Protein AF-A0A2V5V7R9-F1 (afdb_monomer_lite)

Structure (mmCIF, N/CA/C/O backbone):
data_AF-A0A2V5V7R9-F1
#
_entry.id   AF-A0A2V5V7R9-F1
#
loop_
_atom_site.group_PDB
_atom_site.id
_atom_site.type_symbol
_atom_site.label_atom_id
_atom_site.label_alt_id
_atom_site.label_comp_id
_atom_site.label_asym_id
_atom_site.label_entity_id
_atom_site.label_seq_id
_atom_site.pdbx_PDB_ins_code
_atom_site.Cartn_x
_atom_site.Cartn_y
_atom_site.Cartn_z
_atom_site.occupancy
_atom_site.B_iso_or_equiv
_atom_site.auth_seq_id
_atom_site.auth_comp_id
_atom_site.auth_asym_id
_atom_site.auth_atom_id
_atom_site.pdbx_PDB_model_num
ATOM 1 N N . MET A 1 1 ? -8.025 18.058 -9.028 1.00 41.09 1 MET A N 1
ATOM 2 C CA . MET A 1 1 ? -7.673 16.756 -8.428 1.00 41.09 1 MET A CA 1
ATOM 3 C C . MET A 1 1 ? -8.293 15.678 -9.306 1.00 41.09 1 MET A C 1
ATOM 5 O O . MET A 1 1 ? -9.410 15.246 -9.065 1.00 41.09 1 MET A O 1
ATOM 9 N N . GLN A 1 2 ? -7.633 15.399 -10.431 1.00 32.69 2 GLN A N 1
ATOM 10 C CA . GLN A 1 2 ? -8.032 14.369 -11.392 1.00 32.69 2 GLN A CA 1
ATOM 11 C C . GLN A 1 2 ? -7.620 13.029 -10.774 1.00 32.69 2 GLN A C 1
ATOM 13 O O . GLN A 1 2 ? -6.450 12.863 -10.447 1.00 32.69 2 GLN A O 1
ATOM 18 N N . LYS A 1 3 ? -8.577 12.136 -10.501 1.00 40.19 3 LYS A N 1
ATOM 19 C CA . LYS A 1 3 ? -8.266 10.766 -10.071 1.00 40.19 3 LYS A CA 1
ATOM 20 C C . LYS A 1 3 ? -7.648 10.045 -11.267 1.00 40.19 3 LYS A C 1
ATOM 22 O O . LYS A 1 3 ? -8.310 9.938 -12.297 1.00 40.19 3 LYS A O 1
ATOM 27 N N . ASP A 1 4 ? -6.400 9.608 -11.126 1.00 41.12 4 ASP A N 1
ATOM 28 C CA . ASP A 1 4 ? -5.710 8.805 -12.132 1.00 41.12 4 ASP A CA 1
ATOM 29 C C . ASP A 1 4 ? -6.524 7.533 -12.447 1.00 41.12 4 ASP A C 1
ATOM 31 O O . ASP A 1 4 ? -6.964 6.856 -11.506 1.00 41.12 4 ASP A O 1
ATOM 35 N N . PRO A 1 5 ? -6.728 7.181 -13.732 1.00 38.59 5 PRO A N 1
ATOM 36 C CA . PRO A 1 5 ? -7.532 6.027 -14.155 1.00 38.59 5 PRO A CA 1
ATOM 37 C C . PRO A 1 5 ? -7.029 4.666 -13.651 1.00 38.59 5 PRO A C 1
ATOM 39 O O . PRO A 1 5 ? -7.746 3.676 -13.757 1.00 38.59 5 PRO A O 1
ATOM 42 N N . GLU A 1 6 ? -5.814 4.605 -13.105 1.00 41.22 6 GLU A N 1
ATOM 43 C CA . GLU A 1 6 ? -5.169 3.369 -12.650 1.00 41.22 6 GLU A CA 1
ATOM 44 C C . GLU A 1 6 ? -5.502 2.997 -11.197 1.00 41.22 6 GLU A C 1
ATOM 46 O O . GLU A 1 6 ? -5.146 1.911 -10.739 1.00 41.22 6 GLU A O 1
ATOM 51 N N . THR A 1 7 ? -6.215 3.858 -10.457 1.00 43.59 7 THR A N 1
ATOM 52 C CA . THR A 1 7 ? -6.579 3.580 -9.057 1.00 43.59 7 THR A CA 1
ATOM 53 C C . THR A 1 7 ? -7.774 2.626 -8.990 1.00 43.59 7 THR A C 1
ATOM 55 O O . THR A 1 7 ? -8.899 3.016 -8.671 1.00 43.59 7 THR A O 1
ATOM 58 N N . PHE A 1 8 ? -7.534 1.343 -9.264 1.00 40.19 8 PHE A N 1
ATOM 59 C CA . PHE A 1 8 ? -8.418 0.269 -8.825 1.00 40.19 8 PHE A CA 1
ATOM 60 C C . PHE A 1 8 ? -8.272 0.124 -7.307 1.00 40.19 8 PHE A C 1
ATOM 62 O O . PHE A 1 8 ? -7.558 -0.741 -6.808 1.00 40.19 8 PHE A O 1
ATOM 69 N N . ALA A 1 9 ? -8.936 0.997 -6.547 1.00 40.66 9 ALA A N 1
ATOM 70 C CA . ALA A 1 9 ? -9.168 0.744 -5.134 1.00 40.66 9 ALA A CA 1
ATOM 71 C C . ALA A 1 9 ? -10.059 -0.502 -5.044 1.00 40.66 9 ALA A C 1
ATOM 73 O O . ALA A 1 9 ? -11.277 -0.417 -5.209 1.00 40.66 9 ALA A O 1
ATOM 74 N N . ILE A 1 10 ? -9.454 -1.672 -4.822 1.00 43.94 10 ILE A N 1
ATOM 75 C CA . ILE A 1 10 ? -10.192 -2.874 -4.442 1.00 43.94 10 ILE A CA 1
ATOM 76 C C . ILE A 1 10 ? -10.734 -2.615 -3.030 1.00 43.94 10 ILE A C 1
ATOM 78 O O . ILE A 1 10 ? -10.139 -2.988 -2.019 1.00 43.94 10 ILE A O 1
ATOM 82 N N . ILE A 1 11 ? -11.882 -1.939 -2.947 1.00 45.28 11 ILE A N 1
ATOM 83 C CA . ILE A 1 11 ? -12.780 -2.048 -1.799 1.00 45.28 11 ILE A CA 1
ATOM 84 C C . ILE A 1 11 ? -13.361 -3.457 -1.899 1.00 45.28 11 ILE A C 1
ATOM 86 O O . ILE A 1 11 ? -14.387 -3.670 -2.536 1.00 45.28 11 ILE A O 1
ATOM 90 N N . GLY A 1 12 ? -12.647 -4.451 -1.378 1.00 39.81 12 GLY A N 1
ATOM 91 C CA . GLY A 1 12 ? -13.049 -5.829 -1.641 1.00 39.81 12 GLY A CA 1
ATOM 92 C C . GLY A 1 12 ? -12.016 -6.876 -1.288 1.00 39.81 12 GLY A C 1
ATOM 93 O O . GLY A 1 12 ? -11.680 -7.712 -2.113 1.00 39.81 12 GLY A O 1
ATOM 94 N N . ALA A 1 13 ? -11.532 -6.857 -0.054 1.00 38.97 13 ALA A N 1
ATOM 95 C CA . ALA A 1 13 ? -11.060 -8.082 0.569 1.00 38.97 13 ALA A CA 1
ATOM 96 C C . ALA A 1 13 ? -11.549 -8.124 2.016 1.00 38.97 13 ALA A C 1
ATOM 98 O O . ALA A 1 13 ? -10.757 -8.232 2.943 1.00 38.97 13 ALA A O 1
ATOM 99 N N . ALA A 1 14 ? -12.872 -8.085 2.213 1.00 35.91 14 ALA A N 1
ATOM 100 C CA . ALA A 1 14 ? -13.411 -9.115 3.086 1.00 35.91 14 ALA A CA 1
ATOM 101 C C . ALA A 1 14 ? -13.157 -10.404 2.303 1.00 35.91 14 ALA A C 1
ATOM 103 O O . ALA A 1 14 ? -13.864 -10.691 1.342 1.00 35.91 14 ALA A O 1
ATOM 104 N N . MET A 1 15 ? -12.053 -11.094 2.595 1.00 41.53 15 MET A N 1
ATOM 105 C CA . MET A 1 15 ? -11.906 -12.464 2.128 1.00 41.53 15 MET A CA 1
ATOM 106 C C . MET A 1 15 ? -13.065 -13.234 2.759 1.00 41.53 15 MET A C 1
ATOM 108 O O . MET A 1 15 ? -12.964 -13.690 3.897 1.00 41.53 15 MET A O 1
ATOM 112 N N . GLU A 1 16 ? -14.186 -13.340 2.051 1.00 42.06 16 GLU A N 1
ATOM 113 C CA . GLU A 1 16 ? -15.111 -14.435 2.271 1.00 42.06 16 GLU A CA 1
ATOM 114 C C . GLU A 1 16 ? -14.315 -15.689 1.926 1.00 42.06 16 GLU A C 1
ATOM 116 O O . GLU A 1 16 ? -14.106 -16.043 0.768 1.00 42.06 16 GLU A O 1
ATOM 121 N N . PHE A 1 17 ? -13.800 -16.340 2.966 1.00 44.34 17 PHE A N 1
ATOM 122 C CA . PHE A 1 17 ? -13.122 -17.635 2.928 1.00 44.34 17 PHE A CA 1
ATOM 123 C C . PHE A 1 17 ? -14.057 -18.774 2.462 1.00 44.34 17 PHE A C 1
ATOM 125 O O . PHE A 1 17 ? -13.880 -19.924 2.852 1.00 44.34 17 PHE A O 1
ATOM 132 N N . GLN A 1 18 ? -15.073 -18.481 1.650 1.00 38.69 18 GLN A N 1
ATOM 133 C CA . GLN A 1 18 ? -16.206 -19.368 1.434 1.00 38.69 18 GLN A CA 1
ATOM 134 C C . GLN A 1 18 ? -16.160 -20.153 0.113 1.00 38.69 18 GLN A C 1
ATOM 136 O O . GLN A 1 18 ? -16.923 -21.101 -0.025 1.00 38.69 18 GLN A O 1
ATOM 141 N N . GLU A 1 19 ? -15.236 -19.874 -0.818 1.00 44.84 19 GLU A N 1
ATOM 142 C CA . GLU A 1 19 ? -15.230 -20.574 -2.125 1.00 44.84 19 GLU A CA 1
ATOM 143 C C . GLU A 1 19 ? -14.015 -21.457 -2.434 1.00 44.84 19 GLU A C 1
ATOM 145 O O . GLU A 1 19 ? -14.040 -22.233 -3.388 1.00 44.84 19 GLU A O 1
ATOM 150 N N . ARG A 1 20 ? -12.949 -21.433 -1.631 1.00 42.19 20 ARG A N 1
ATOM 151 C CA . ARG A 1 20 ? -11.840 -22.389 -1.788 1.00 42.19 20 ARG A CA 1
ATOM 152 C C . ARG A 1 20 ? -11.589 -23.022 -0.441 1.00 42.19 20 ARG A C 1
ATOM 154 O O . ARG A 1 20 ? -11.247 -22.310 0.492 1.00 42.19 20 ARG A O 1
ATOM 161 N N . GLY A 1 21 ? -11.800 -24.337 -0.356 1.00 41.34 21 GLY A N 1
ATOM 162 C CA . GLY A 1 21 ? -11.677 -25.166 0.845 1.00 41.34 21 GLY A CA 1
ATOM 163 C C . GLY A 1 21 ? -10.280 -25.151 1.465 1.00 41.34 21 GLY A C 1
ATOM 164 O O . GLY A 1 21 ? -9.562 -26.145 1.443 1.00 41.34 21 GLY A O 1
ATOM 165 N N . ILE A 1 22 ? -9.897 -24.011 2.025 1.00 48.66 22 ILE A N 1
ATOM 166 C CA . ILE A 1 22 ? -8.789 -23.861 2.947 1.00 48.66 22 ILE A CA 1
ATOM 167 C C . ILE A 1 22 ? -9.383 -24.236 4.309 1.00 48.66 22 ILE A C 1
ATOM 169 O O . ILE A 1 22 ? -10.351 -23.595 4.722 1.00 48.66 22 ILE A O 1
ATOM 173 N N . PRO A 1 23 ? -8.887 -25.270 5.010 1.00 41.41 23 PRO A N 1
ATOM 174 C CA . PRO A 1 23 ? -9.411 -25.646 6.317 1.00 41.41 23 PRO A CA 1
ATOM 175 C C . PRO A 1 23 ? -9.001 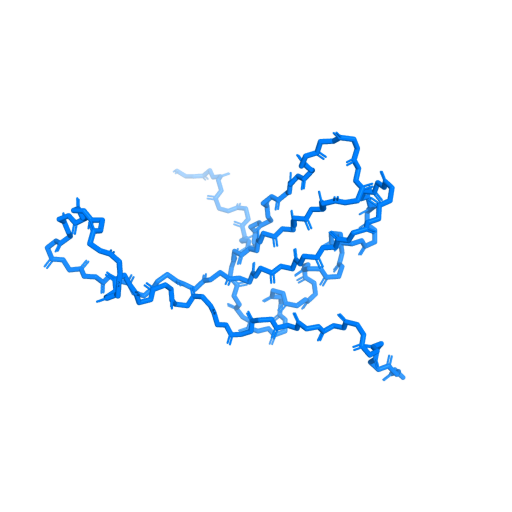-24.594 7.357 1.00 41.41 23 PRO A C 1
ATOM 177 O O . PRO A 1 23 ? -8.060 -24.777 8.125 1.00 41.41 23 PRO A O 1
ATOM 180 N N . PHE A 1 24 ? -9.691 -23.455 7.365 1.00 51.91 24 PHE A N 1
ATOM 181 C CA . PHE A 1 24 ? -9.563 -22.429 8.386 1.00 51.91 24 PHE A CA 1
ATOM 182 C C . PHE A 1 24 ? -10.664 -22.651 9.423 1.00 51.91 24 PHE A C 1
ATOM 184 O O . PHE A 1 24 ? -11.829 -22.330 9.202 1.00 51.91 24 PHE A O 1
ATOM 191 N N . LYS A 1 25 ? -10.303 -23.253 10.559 1.00 49.81 25 LYS A N 1
ATOM 192 C CA . LYS A 1 25 ? -11.220 -23.441 11.685 1.00 49.81 25 LYS A CA 1
ATOM 193 C C . LYS A 1 25 ? -11.223 -22.171 12.537 1.00 49.81 25 LYS A C 1
ATOM 195 O O . LYS A 1 25 ? -10.472 -22.077 13.503 1.00 49.81 25 LYS A O 1
ATOM 200 N N . ALA A 1 26 ? -12.050 -21.197 12.168 1.00 55.69 26 ALA A N 1
ATOM 201 C CA . ALA A 1 26 ? -12.415 -20.105 13.063 1.00 55.69 26 ALA A CA 1
ATOM 202 C C . ALA A 1 26 ? -13.753 -20.414 13.731 1.00 55.69 26 ALA A C 1
ATOM 204 O O . ALA A 1 26 ? -14.724 -20.758 13.066 1.00 55.69 26 ALA A O 1
ATOM 205 N N . GLU A 1 27 ? -13.793 -20.280 15.052 1.00 62.16 27 GLU A N 1
ATOM 206 C CA . GLU A 1 27 ? -15.023 -20.396 15.842 1.00 62.16 27 GLU A CA 1
ATOM 207 C C . GLU A 1 27 ? -15.977 -19.215 15.570 1.00 62.16 27 GLU A C 1
ATOM 209 O O . GLU A 1 27 ? -17.191 -19.361 15.662 1.00 62.16 27 GLU A O 1
ATOM 214 N N . VAL A 1 28 ? -15.425 -18.070 15.137 1.00 54.91 28 VAL A N 1
ATOM 215 C CA . VAL A 1 28 ? -16.142 -16.894 14.623 1.00 54.91 28 VAL A CA 1
ATOM 216 C C . VAL A 1 28 ? -15.315 -16.268 13.495 1.00 54.91 28 VAL A C 1
ATOM 218 O O . VAL A 1 28 ? -14.168 -15.872 13.710 1.00 54.91 28 VAL A O 1
ATOM 221 N N . ALA A 1 29 ? -15.877 -16.151 12.291 1.00 55.62 29 ALA A N 1
ATOM 222 C CA . ALA A 1 29 ? -15.258 -15.389 11.209 1.00 55.62 29 ALA A CA 1
ATOM 223 C C . ALA A 1 29 ? -15.480 -13.888 11.459 1.00 55.62 29 ALA A C 1
ATOM 225 O O . ALA A 1 29 ? -16.583 -13.375 11.282 1.00 55.62 29 ALA A O 1
ATOM 226 N N . LEU A 1 30 ? -14.442 -13.177 11.902 1.00 57.75 30 LEU A N 1
ATOM 227 C CA . LEU A 1 30 ? -14.475 -11.715 11.963 1.00 57.75 30 LEU A CA 1
ATOM 228 C C . LEU A 1 30 ? -14.105 -11.143 10.588 1.00 57.75 30 LEU A C 1
ATOM 230 O O . LEU A 1 30 ? -13.103 -11.580 10.014 1.00 57.75 30 LEU A O 1
ATOM 234 N N . PRO A 1 31 ? -14.849 -10.154 10.062 1.00 57.97 31 PRO A N 1
ATOM 235 C CA . PRO A 1 31 ? -14.509 -9.540 8.790 1.00 57.97 31 PRO A CA 1
ATOM 236 C C . PRO A 1 31 ? -13.157 -8.826 8.908 1.00 57.97 31 PRO A C 1
ATOM 238 O O . PRO A 1 31 ? -12.962 -7.889 9.689 1.00 57.97 31 PRO A O 1
ATOM 241 N N . ILE A 1 32 ? -12.185 -9.295 8.132 1.00 67.06 32 ILE A N 1
ATOM 242 C CA . ILE A 1 32 ? -10.895 -8.632 7.983 1.00 67.06 32 ILE A CA 1
ATOM 243 C C . ILE A 1 32 ? -11.054 -7.618 6.857 1.00 67.06 32 ILE A C 1
ATOM 245 O O . ILE A 1 32 ? -11.241 -8.002 5.714 1.00 67.06 32 ILE A O 1
ATOM 249 N N . HIS A 1 33 ? -10.957 -6.329 7.175 1.00 76.12 33 HIS A N 1
ATOM 250 C CA . HIS A 1 33 ? -10.884 -5.273 6.166 1.00 76.12 33 HIS A CA 1
ATOM 251 C C . HIS A 1 33 ? -9.427 -4.837 5.970 1.00 76.12 33 HIS A C 1
ATOM 253 O O . HIS A 1 33 ? -8.763 -4.415 6.932 1.00 76.12 33 HIS A O 1
ATOM 259 N N . VAL A 1 34 ? -8.930 -4.982 4.740 1.00 82.50 34 VAL A N 1
ATOM 260 C CA . VAL A 1 34 ? -7.593 -4.577 4.282 1.00 82.50 34 VAL A CA 1
ATOM 261 C C . VAL A 1 34 ? -7.728 -3.975 2.883 1.00 82.50 34 VAL A C 1
ATOM 263 O O . VAL A 1 34 ? -8.437 -4.534 2.050 1.00 82.50 34 VAL A O 1
ATOM 266 N N . ILE A 1 35 ? -7.052 -2.854 2.625 1.00 84.44 35 ILE A N 1
ATOM 267 C CA . ILE A 1 35 ? -6.888 -2.321 1.262 1.00 84.44 35 ILE A CA 1
ATOM 268 C C . ILE A 1 35 ? -5.735 -3.059 0.595 1.00 84.44 35 ILE A C 1
ATOM 270 O O . ILE A 1 35 ? -4.675 -3.196 1.202 1.00 84.44 35 ILE A O 1
ATOM 274 N N . VAL A 1 36 ? -5.914 -3.508 -0.643 1.00 86.56 36 VAL A N 1
ATOM 275 C CA . VAL A 1 36 ? -4.824 -4.072 -1.444 1.00 86.56 36 VAL A CA 1
ATOM 276 C C . VAL A 1 36 ? -4.667 -3.236 -2.705 1.00 86.56 36 VAL A C 1
ATOM 278 O O . VAL A 1 36 ? -5.624 -3.070 -3.456 1.00 86.56 36 VAL A O 1
ATOM 281 N N . GLU A 1 37 ? -3.461 -2.726 -2.926 1.00 86.12 37 GLU A N 1
ATOM 282 C CA . GLU A 1 37 ? -3.069 -2.012 -4.136 1.00 86.12 37 GLU A CA 1
ATOM 283 C C . GLU A 1 37 ? -1.981 -2.814 -4.855 1.00 86.12 37 GLU A C 1
ATOM 285 O O . GLU A 1 37 ? -0.988 -3.223 -4.248 1.00 86.12 37 GLU A O 1
ATOM 290 N N . THR A 1 38 ? -2.182 -3.075 -6.146 1.00 90.50 38 THR A N 1
ATOM 291 C CA . THR A 1 38 ? -1.252 -3.848 -6.977 1.00 90.50 38 THR A CA 1
ATOM 292 C C . THR A 1 38 ? -0.655 -2.973 -8.066 1.00 90.50 38 THR A C 1
ATOM 294 O O . THR A 1 38 ? -1.390 -2.261 -8.745 1.00 90.50 38 THR A O 1
ATOM 297 N N . LYS A 1 39 ? 0.655 -3.080 -8.284 1.00 89.50 39 LYS A N 1
ATOM 298 C CA . LYS A 1 39 ? 1.395 -2.374 -9.336 1.00 89.50 39 LYS A CA 1
ATOM 299 C C . LYS A 1 39 ? 2.255 -3.342 -10.146 1.00 89.50 39 LYS A C 1
ATOM 301 O O . LYS A 1 39 ? 2.535 -4.459 -9.712 1.00 89.50 39 LYS A O 1
ATOM 306 N N . ALA A 1 40 ? 2.678 -2.897 -11.323 1.00 94.31 40 ALA A N 1
ATOM 307 C CA . ALA A 1 40 ? 3.618 -3.603 -12.187 1.00 94.31 40 ALA A CA 1
ATOM 308 C C . ALA A 1 40 ? 4.705 -2.630 -12.675 1.00 94.31 40 ALA A C 1
ATOM 310 O O . ALA A 1 40 ? 4.813 -2.338 -13.862 1.00 94.31 40 ALA A O 1
ATOM 311 N N 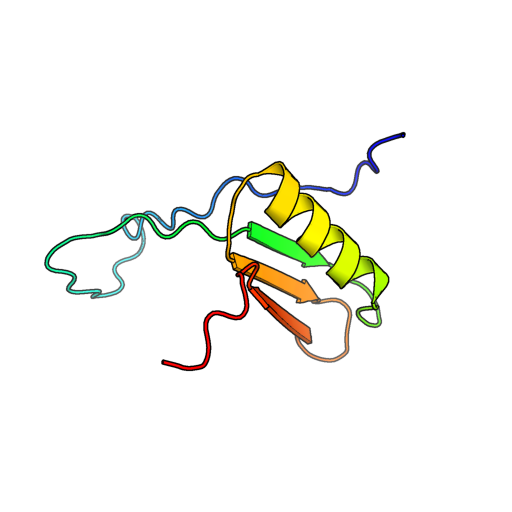. ILE A 1 41 ? 5.480 -2.088 -11.732 1.00 93.94 41 ILE A N 1
ATOM 312 C CA . ILE A 1 41 ? 6.523 -1.083 -11.980 1.00 93.94 41 ILE A CA 1
ATOM 313 C C . ILE A 1 41 ? 7.903 -1.596 -11.560 1.00 93.94 41 ILE A C 1
ATOM 315 O O . ILE A 1 41 ? 8.018 -2.544 -10.788 1.00 93.94 41 ILE A O 1
ATOM 319 N N . ALA A 1 42 ? 8.966 -0.953 -12.048 1.00 95.81 42 ALA A N 1
ATOM 320 C CA . ALA A 1 42 ? 10.337 -1.396 -11.791 1.00 95.81 42 ALA A CA 1
ATOM 321 C C . ALA A 1 42 ? 10.714 -1.395 -10.299 1.00 95.81 42 ALA A C 1
ATOM 323 O O . ALA A 1 42 ? 11.456 -2.269 -9.862 1.00 95.81 42 ALA A O 1
ATOM 324 N N . THR A 1 43 ? 10.221 -0.420 -9.529 1.00 94.94 43 THR A N 1
ATOM 325 C CA . THR A 1 43 ? 10.433 -0.345 -8.080 1.00 94.94 43 THR A CA 1
ATOM 326 C C . THR A 1 43 ? 9.357 0.507 -7.416 1.00 94.94 43 THR A C 1
ATOM 328 O O . THR A 1 43 ? 8.906 1.499 -7.995 1.00 94.94 43 THR A O 1
ATOM 331 N N . LEU A 1 44 ? 8.953 0.133 -6.203 1.00 94.69 44 LEU A N 1
ATOM 332 C CA . LEU A 1 44 ? 8.094 0.962 -5.359 1.00 94.69 44 LEU A CA 1
ATOM 333 C C . LEU A 1 44 ? 8.813 2.221 -4.859 1.00 94.69 44 LEU A C 1
ATOM 335 O O . LEU A 1 44 ? 9.978 2.197 -4.463 1.00 94.69 44 LEU A O 1
ATOM 339 N N . THR A 1 45 ? 8.068 3.315 -4.769 1.00 95.50 45 THR A N 1
ATOM 340 C CA . THR A 1 45 ? 8.540 4.610 -4.279 1.00 95.50 45 THR A CA 1
ATOM 341 C C . THR A 1 45 ? 7.819 5.023 -2.994 1.00 95.50 45 THR A C 1
ATOM 343 O O . THR A 1 45 ? 6.785 4.471 -2.618 1.00 95.50 45 THR A O 1
ATOM 346 N N . GLY A 1 46 ? 8.337 6.054 -2.318 1.00 95.56 46 GLY A N 1
ATOM 347 C CA . GLY A 1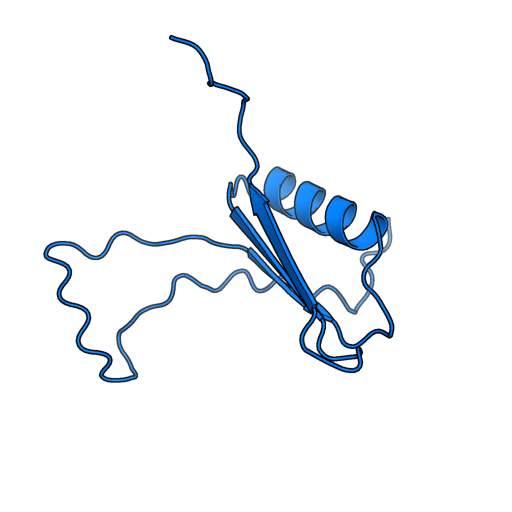 46 ? 7.645 6.653 -1.171 1.00 95.56 46 GLY A CA 1
ATOM 348 C C . GLY A 1 46 ? 6.308 7.314 -1.537 1.00 95.56 46 GLY A C 1
ATOM 349 O O . GLY A 1 46 ? 5.444 7.457 -0.674 1.00 95.56 46 GLY A O 1
ATOM 350 N N . ALA A 1 47 ? 6.106 7.687 -2.807 1.00 94.69 47 ALA A N 1
ATOM 351 C CA . ALA A 1 47 ? 4.831 8.225 -3.276 1.00 94.69 47 ALA A CA 1
ATOM 352 C C . ALA A 1 47 ? 3.734 7.148 -3.285 1.00 94.69 47 ALA A C 1
ATOM 354 O O . ALA A 1 47 ? 2.605 7.437 -2.896 1.00 94.69 47 ALA A O 1
ATOM 355 N N . ASP A 1 48 ? 4.080 5.906 -3.636 1.00 94.38 48 ASP A N 1
ATOM 356 C CA . ASP A 1 48 ? 3.144 4.776 -3.625 1.00 94.38 48 ASP A CA 1
ATOM 357 C C . ASP A 1 48 ? 2.674 4.450 -2.197 1.00 94.38 48 ASP A C 1
ATOM 359 O O . ASP A 1 48 ? 1.499 4.183 -1.953 1.00 94.38 48 ASP A O 1
ATOM 363 N N . GLU A 1 49 ? 3.572 4.543 -1.212 1.00 94.94 49 GLU A N 1
ATOM 364 C CA . GLU A 1 49 ? 3.195 4.406 0.199 1.00 94.94 49 GLU A CA 1
ATOM 365 C C . GLU A 1 49 ? 2.294 5.550 0.670 1.00 94.94 49 GLU A C 1
ATOM 367 O O . GLU A 1 49 ? 1.293 5.316 1.349 1.00 94.94 49 GLU A O 1
ATOM 372 N N . ALA A 1 50 ? 2.634 6.792 0.311 1.00 94.50 50 ALA A N 1
ATOM 373 C CA . ALA A 1 50 ? 1.836 7.962 0.662 1.00 94.50 50 ALA A CA 1
ATOM 374 C C . ALA A 1 50 ? 0.423 7.892 0.059 1.00 94.50 50 ALA A C 1
ATOM 376 O O . ALA A 1 50 ? -0.544 8.263 0.730 1.00 94.50 50 ALA A O 1
ATOM 377 N N . GLN A 1 51 ? 0.295 7.376 -1.167 1.00 90.81 51 GLN A N 1
ATOM 378 C CA . GLN A 1 51 ? -0.987 7.105 -1.813 1.00 90.81 51 GLN A CA 1
ATOM 379 C C . GLN A 1 51 ? -1.815 6.119 -0.983 1.00 90.81 51 GLN A C 1
ATOM 381 O O . GLN A 1 51 ? -2.915 6.466 -0.549 1.00 90.81 51 GLN A O 1
ATOM 386 N N . LEU A 1 52 ? -1.257 4.950 -0.653 1.00 90.25 52 LEU A N 1
ATOM 387 C CA . LEU A 1 52 ? -1.955 3.949 0.155 1.00 90.25 52 LEU A CA 1
ATOM 388 C C . LEU A 1 52 ? -2.334 4.485 1.550 1.00 90.25 52 LEU A C 1
ATOM 390 O O . LEU A 1 52 ? -3.423 4.205 2.045 1.00 90.25 52 LEU A O 1
ATOM 394 N N . ILE A 1 53 ? -1.491 5.306 2.187 1.00 92.62 53 ILE A N 1
ATOM 395 C CA . ILE A 1 53 ? -1.817 5.959 3.470 1.00 92.62 53 ILE A CA 1
ATOM 396 C C . ILE A 1 53 ? -3.010 6.910 3.336 1.00 92.62 53 ILE A C 1
ATOM 398 O O . ILE A 1 53 ? -3.862 6.953 4.228 1.00 92.62 53 ILE A O 1
ATOM 402 N N . ASN A 1 54 ? -3.080 7.688 2.257 1.00 91.12 54 ASN A N 1
ATOM 403 C CA . ASN A 1 54 ? -4.198 8.599 2.025 1.00 91.12 54 ASN A CA 1
ATOM 404 C C . ASN A 1 54 ? -5.504 7.832 1.806 1.00 91.12 54 ASN A C 1
ATOM 406 O O . ASN A 1 54 ? -6.525 8.209 2.380 1.00 91.12 54 ASN A O 1
ATOM 410 N N . GLU A 1 55 ? -5.459 6.720 1.077 1.00 87.56 55 GLU A N 1
ATOM 411 C CA . GLU A 1 55 ? -6.616 5.840 0.900 1.00 87.56 55 GLU A CA 1
ATOM 412 C C . GLU A 1 55 ? -7.051 5.187 2.224 1.00 87.56 55 GLU A C 1
ATOM 414 O O . GLU A 1 55 ? -8.240 5.168 2.553 1.00 87.56 55 GLU A O 1
ATOM 419 N N . LEU A 1 56 ? -6.107 4.736 3.059 1.00 88.44 56 LEU A N 1
ATOM 420 C CA . LEU A 1 56 ? -6.411 4.240 4.410 1.00 88.44 56 LEU A CA 1
ATOM 421 C C . LEU A 1 56 ? -7.121 5.305 5.261 1.00 88.44 56 LEU A C 1
ATOM 423 O O . LEU A 1 56 ? -8.124 5.013 5.911 1.00 88.44 56 LEU A O 1
ATOM 427 N N . LYS A 1 57 ? -6.657 6.560 5.211 1.00 87.56 57 LYS A N 1
ATOM 428 C CA . LYS A 1 57 ? -7.302 7.682 5.912 1.00 87.56 57 LYS A CA 1
ATOM 429 C C . LYS A 1 57 ? -8.698 7.986 5.365 1.00 87.56 57 LYS A C 1
ATOM 431 O O . LYS A 1 57 ? -9.615 8.189 6.153 1.00 87.56 57 LYS A O 1
ATOM 436 N N . ALA A 1 58 ? -8.864 8.011 4.043 1.00 85.81 58 ALA A N 1
ATOM 437 C CA . ALA A 1 58 ? -10.130 8.346 3.389 1.00 85.81 58 ALA A CA 1
ATOM 438 C C . ALA A 1 58 ? -11.220 7.288 3.624 1.00 85.81 58 ALA A C 1
ATOM 440 O O . ALA A 1 58 ? -12.397 7.620 3.740 1.00 85.81 58 ALA A O 1
ATOM 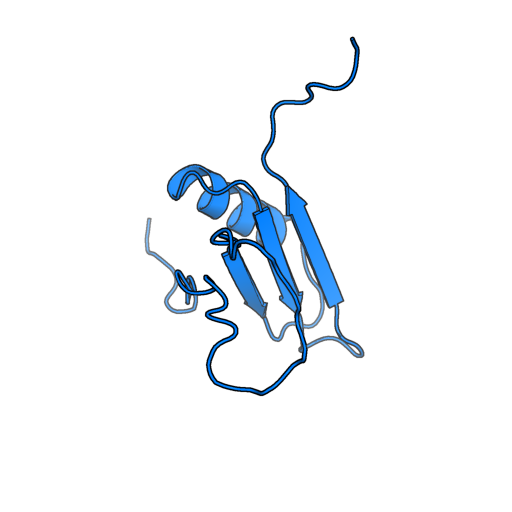441 N N . THR A 1 59 ? -10.827 6.019 3.717 1.00 81.38 59 THR A N 1
ATOM 442 C CA . THR A 1 59 ? -11.737 4.883 3.940 1.00 81.38 59 THR A CA 1
ATOM 443 C C . THR A 1 59 ? -11.984 4.581 5.421 1.00 81.38 59 THR A C 1
ATOM 445 O O . THR A 1 59 ? -12.874 3.797 5.745 1.00 8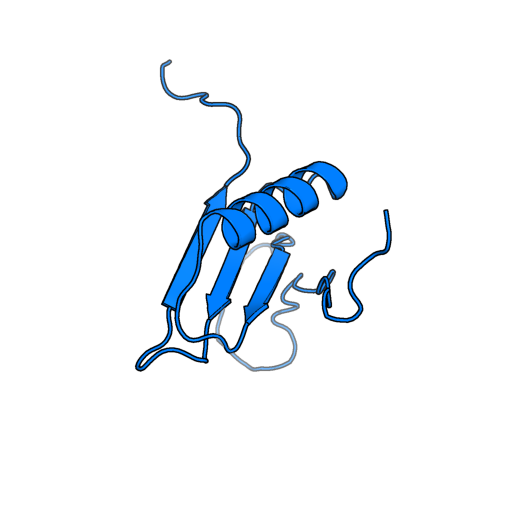1.38 59 THR A O 1
ATOM 448 N N . GLY A 1 60 ? -11.186 5.151 6.331 1.00 84.50 60 GLY A N 1
ATOM 449 C CA . GLY A 1 60 ? -11.191 4.791 7.752 1.00 84.50 60 GLY A CA 1
ATOM 450 C C . GLY A 1 60 ? -10.608 3.400 8.045 1.00 84.50 60 GLY A C 1
ATOM 451 O O . GLY A 1 60 ? -10.719 2.905 9.170 1.00 84.50 60 GLY A O 1
ATOM 452 N N . LEU A 1 61 ? -9.985 2.748 7.058 1.00 86.00 61 LEU A N 1
ATOM 453 C CA . LEU A 1 61 ? -9.350 1.445 7.225 1.00 86.00 61 LEU A CA 1
ATOM 454 C C . LEU A 1 61 ? -7.959 1.581 7.846 1.00 86.00 61 LEU A C 1
ATOM 456 O O . LEU A 1 61 ? -7.217 2.529 7.612 1.00 86.00 61 LEU A O 1
ATOM 460 N N . ARG A 1 62 ? -7.576 0.579 8.643 1.00 89.88 62 ARG A N 1
ATOM 461 C CA . ARG A 1 62 ? -6.307 0.602 9.392 1.00 89.88 62 ARG A CA 1
ATOM 462 C C . ARG A 1 62 ? -5.167 -0.163 8.739 1.00 89.88 62 ARG A C 1
ATOM 464 O O . ARG A 1 62 ? -4.038 -0.056 9.198 1.00 89.88 62 ARG A O 1
ATOM 471 N N . ARG A 1 63 ? -5.439 -1.000 7.741 1.00 90.62 63 ARG A N 1
ATOM 472 C CA . ARG A 1 63 ? -4.454 -1.939 7.187 1.00 90.62 63 ARG A CA 1
ATOM 473 C C . ARG A 1 63 ? -4.484 -1.899 5.670 1.00 90.62 63 ARG A C 1
ATOM 475 O O . ARG A 1 63 ? -5.556 -2.044 5.087 1.00 90.62 63 ARG A O 1
ATOM 482 N N . GLY A 1 64 ? -3.309 -1.752 5.068 1.00 91.31 64 GLY A N 1
ATOM 483 C CA . GLY A 1 64 ? -3.111 -1.771 3.625 1.00 91.31 64 GLY A CA 1
ATOM 484 C C . GLY A 1 64 ? -1.946 -2.673 3.219 1.00 91.31 64 GLY A C 1
ATOM 485 O O . GLY A 1 64 ? -0.972 -2.807 3.966 1.00 91.31 64 GLY A O 1
ATOM 486 N N . LEU A 1 65 ? -2.047 -3.279 2.040 1.00 93.50 65 LEU A N 1
ATOM 487 C CA . LEU A 1 65 ? -0.991 -4.018 1.359 1.00 93.50 65 LEU A CA 1
ATOM 488 C C . LEU A 1 65 ? -0.717 -3.365 0.007 1.00 93.50 65 LEU A C 1
ATOM 490 O O . LEU A 1 65 ? -1.638 -3.148 -0.772 1.00 93.50 65 LEU A O 1
ATOM 494 N N . LEU A 1 66 ? 0.552 -3.099 -0.266 1.00 93.56 66 LEU A N 1
ATOM 495 C CA . LEU A 1 66 ? 1.048 -2.655 -1.559 1.00 93.56 66 LEU A CA 1
ATOM 496 C C . LEU A 1 66 ? 1.868 -3.796 -2.153 1.00 93.56 66 LEU A C 1
ATOM 498 O O . LEU A 1 66 ? 2.833 -4.230 -1.525 1.00 93.56 66 LEU A O 1
ATOM 502 N N . LEU A 1 67 ? 1.473 -4.303 -3.315 1.00 93.75 67 LEU A N 1
ATOM 503 C CA . LEU A 1 67 ? 2.126 -5.412 -4.010 1.00 93.75 67 LEU A CA 1
ATOM 504 C C . LEU A 1 67 ? 2.643 -4.919 -5.362 1.00 93.75 67 LEU A C 1
ATOM 506 O O . LEU A 1 67 ? 1.882 -4.332 -6.124 1.00 93.75 67 LEU A O 1
ATOM 510 N N . ASN A 1 68 ? 3.904 -5.172 -5.691 1.00 94.81 68 ASN A N 1
ATOM 511 C CA . ASN A 1 68 ? 4.493 -4.821 -6.977 1.00 94.81 68 ASN A CA 1
ATOM 512 C C . ASN A 1 68 ? 5.042 -6.066 -7.690 1.00 94.81 68 ASN A C 1
ATOM 514 O O . ASN A 1 68 ? 5.951 -6.736 -7.204 1.00 94.81 68 ASN A O 1
ATOM 518 N N . PHE A 1 69 ? 4.472 -6.353 -8.858 1.00 95.00 69 PHE A N 1
ATOM 519 C CA . PHE A 1 69 ? 4.802 -7.489 -9.720 1.00 95.00 69 PHE A CA 1
ATOM 520 C C . PHE A 1 69 ? 5.716 -7.113 -10.898 1.00 95.00 69 PHE A C 1
ATOM 522 O O . PHE A 1 69 ? 6.025 -7.975 -11.715 1.00 95.00 69 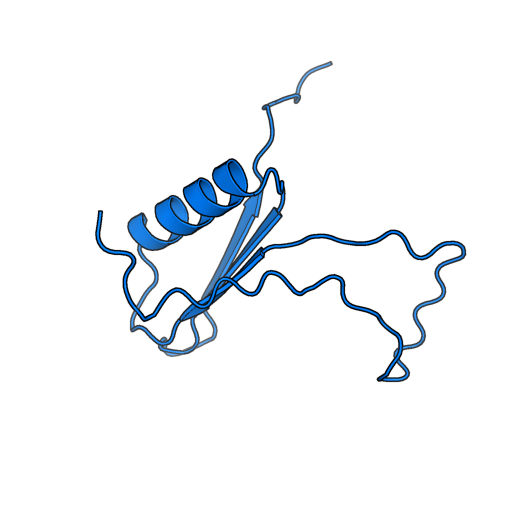PHE A O 1
ATOM 529 N N . GLY A 1 70 ? 6.114 -5.842 -11.027 1.00 91.12 70 GLY A N 1
ATOM 530 C CA . GLY A 1 70 ? 6.934 -5.360 -12.148 1.00 91.12 70 GLY A CA 1
ATOM 531 C C . GLY A 1 70 ? 8.443 -5.396 -11.902 1.00 91.12 70 GLY A C 1
ATOM 532 O O . GLY A 1 70 ? 9.216 -5.131 -12.821 1.00 91.12 70 GLY A O 1
ATOM 533 N N . SER A 1 71 ? 8.866 -5.713 -10.679 1.00 94.38 71 SER A N 1
ATOM 534 C CA . SER A 1 71 ? 10.261 -5.925 -10.293 1.00 94.38 71 SER A CA 1
ATOM 535 C C . SER A 1 71 ? 10.715 -7.365 -10.578 1.00 94.38 71 SER A C 1
ATOM 537 O O . SER A 1 71 ? 9.915 -8.246 -10.887 1.00 94.38 71 SER A O 1
ATOM 539 N N . ALA A 1 72 ? 12.022 -7.633 -10.456 1.00 95.31 72 ALA A N 1
ATOM 540 C CA . ALA A 1 72 ? 12.602 -8.964 -10.700 1.00 95.31 72 ALA A CA 1
ATOM 541 C C . ALA A 1 72 ? 12.035 -10.072 -9.784 1.00 95.31 72 ALA A C 1
ATOM 543 O O . ALA A 1 72 ? 12.115 -11.258 -10.101 1.00 95.31 72 ALA A O 1
ATOM 544 N N . SER A 1 73 ? 11.470 -9.683 -8.645 1.00 95.94 73 SER A N 1
ATOM 545 C CA . SER A 1 73 ? 10.724 -10.524 -7.712 1.00 95.94 73 SER A CA 1
ATOM 546 C C . SER A 1 73 ? 9.559 -9.722 -7.130 1.00 95.94 73 SER A C 1
ATOM 548 O O . SER A 1 73 ? 9.525 -8.502 -7.273 1.00 95.94 73 SER A O 1
ATOM 550 N N . LEU A 1 74 ? 8.603 -10.388 -6.476 1.00 95.06 74 LEU A N 1
ATOM 551 C CA . LEU A 1 74 ? 7.484 -9.708 -5.820 1.00 95.06 74 LEU A CA 1
ATOM 552 C C . LEU A 1 74 ? 7.994 -8.755 -4.729 1.00 95.06 74 LEU A C 1
ATOM 554 O O . LEU A 1 74 ? 8.515 -9.192 -3.703 1.00 95.06 74 LEU A O 1
ATOM 558 N N . GLU A 1 75 ? 7.779 -7.462 -4.932 1.00 96.56 75 GLU A N 1
ATOM 559 C CA . GLU A 1 75 ? 7.963 -6.430 -3.917 1.00 96.56 75 GLU A CA 1
ATOM 560 C C . GLU A 1 75 ? 6.653 -6.255 -3.138 1.00 96.56 75 GLU A C 1
ATOM 562 O O . GLU A 1 75 ? 5.574 -6.195 -3.727 1.00 96.56 75 GLU A O 1
ATOM 567 N N . HIS A 1 76 ? 6.710 -6.167 -1.806 1.00 95.56 76 HIS A N 1
ATOM 568 C CA . HIS A 1 76 ? 5.505 -5.958 -1.002 1.00 95.56 76 HIS A CA 1
ATOM 569 C C . HIS A 1 76 ? 5.739 -5.060 0.217 1.00 95.56 76 HIS A C 1
ATOM 571 O O . HIS A 1 76 ? 6.761 -5.162 0.900 1.00 95.56 76 HIS A O 1
ATOM 577 N N . LYS A 1 77 ? 4.752 -4.226 0.563 1.00 94.94 77 LYS A N 1
ATOM 578 C CA . LYS A 1 77 ? 4.737 -3.424 1.798 1.00 94.94 77 LYS A CA 1
ATOM 579 C C . LYS A 1 77 ? 3.404 -3.556 2.521 1.00 94.94 77 LYS A C 1
ATOM 581 O O . LYS A 1 77 ? 2.345 -3.560 1.903 1.00 94.94 77 LYS A O 1
ATOM 586 N N . ARG A 1 78 ? 3.462 -3.634 3.852 1.00 94.62 78 ARG A N 1
ATOM 587 C CA . ARG A 1 78 ? 2.289 -3.587 4.732 1.00 94.62 78 ARG A CA 1
ATOM 588 C C . ARG A 1 78 ? 2.293 -2.270 5.487 1.00 94.62 78 ARG A C 1
ATOM 590 O O . ARG A 1 78 ? 3.208 -2.023 6.267 1.00 94.62 78 ARG A O 1
ATOM 597 N N . LEU A 1 79 ? 1.243 -1.478 5.305 1.00 93.31 79 LEU A N 1
ATOM 598 C CA . LEU A 1 79 ? 1.049 -0.216 6.011 1.00 93.31 79 LEU A CA 1
ATOM 599 C C . LEU A 1 79 ? -0.053 -0.374 7.057 1.00 93.31 79 LEU A C 1
ATOM 601 O O . LEU A 1 79 ? -1.099 -0.980 6.800 1.00 93.31 79 LEU A O 1
ATOM 605 N N . VAL A 1 80 ? 0.198 0.148 8.257 1.00 92.38 80 VAL A N 1
ATOM 606 C CA . VAL A 1 80 ? -0.761 0.140 9.364 1.00 92.38 80 VAL A CA 1
ATOM 607 C C . VAL A 1 80 ? -0.981 1.572 9.825 1.00 92.38 80 VAL A C 1
ATOM 609 O O . VAL A 1 80 ? -0.056 2.218 10.308 1.00 92.38 80 VAL A O 1
ATOM 612 N N . LEU A 1 81 ? -2.212 2.055 9.677 1.00 89.75 81 LEU A N 1
ATOM 613 C CA . LEU A 1 81 ? -2.647 3.342 10.195 1.00 89.75 81 LEU A CA 1
ATOM 614 C C . LEU A 1 81 ? -3.142 3.138 11.632 1.00 89.75 81 LEU A C 1
ATOM 616 O O . LEU A 1 81 ? -4.202 2.553 11.867 1.00 89.75 81 LEU A O 1
ATOM 620 N N . GLY A 1 82 ? -2.351 3.591 12.598 1.00 80.25 82 GLY A N 1
ATOM 621 C CA . GLY A 1 82 ? -2.698 3.588 14.014 1.00 80.25 82 GLY A CA 1
ATOM 622 C C . GLY A 1 82 ? -2.087 4.793 14.718 1.00 80.25 82 GLY A C 1
ATOM 623 O O . GLY A 1 82 ? -1.079 5.333 14.266 1.00 80.25 82 GLY A O 1
ATOM 624 N N . SER A 1 83 ? -2.697 5.209 15.825 1.00 60.78 83 SER A N 1
ATOM 625 C CA . SER A 1 83 ? -1.995 6.004 16.831 1.00 60.78 83 SER A CA 1
ATOM 626 C C . SER A 1 83 ? -0.871 5.139 17.395 1.00 60.78 83 SER A C 1
ATOM 628 O O . SER A 1 83 ? -1.071 3.940 17.602 1.00 60.78 83 SER A O 1
ATOM 630 N N . SER A 1 84 ? 0.304 5.713 17.635 1.00 52.38 84 SER A N 1
ATOM 631 C CA . SER A 1 84 ? 1.381 5.055 18.376 1.00 52.38 84 SER A CA 1
ATOM 632 C C . SER A 1 84 ? 0.977 4.858 19.843 1.00 52.38 84 SER A C 1
ATOM 634 O O . SER A 1 84 ? 1.563 5.466 20.728 1.00 52.38 84 SER A O 1
ATOM 636 N N . ASP A 1 85 ? -0.017 4.018 20.125 1.00 49.25 85 ASP A N 1
ATOM 637 C CA . ASP A 1 85 ? -0.278 3.519 21.475 1.00 49.25 85 ASP A CA 1
ATOM 638 C C . ASP A 1 85 ? 0.658 2.333 21.731 1.00 49.25 85 ASP A C 1
ATOM 640 O O . ASP A 1 85 ? 0.261 1.175 21.784 1.00 49.25 85 ASP A O 1
ATOM 644 N N . ASN A 1 86 ? 1.946 2.655 21.838 1.00 45.22 86 ASN A N 1
ATOM 645 C CA . ASN A 1 86 ? 2.965 1.818 22.454 1.00 45.22 86 ASN A CA 1
ATOM 646 C C . ASN A 1 86 ? 3.609 2.656 23.563 1.00 45.22 86 ASN A C 1
ATOM 648 O O . ASN A 1 86 ? 4.514 3.435 23.282 1.00 45.22 86 ASN A O 1
ATOM 652 N N . LEU A 1 87 ? 3.068 2.542 24.781 1.00 44.78 87 LEU A N 1
ATOM 653 C CA . LEU A 1 87 ? 3.742 2.464 26.092 1.00 44.78 87 LEU A CA 1
ATOM 654 C C . LEU A 1 87 ? 2.699 2.734 27.201 1.00 44.78 87 LEU A C 1
ATOM 656 O O . LEU A 1 87 ? 2.553 3.864 27.669 1.00 44.78 87 LEU A O 1
ATOM 660 N N . ARG A 1 88 ? 1.987 1.691 27.636 1.00 36.47 88 ARG A N 1
ATOM 661 C CA . ARG A 1 88 ? 1.519 1.523 29.020 1.00 36.47 88 ARG A CA 1
ATOM 662 C C . ARG A 1 88 ? 1.554 0.050 29.380 1.00 36.47 88 ARG A C 1
ATOM 664 O O . ARG A 1 88 ? 1.170 -0.755 28.505 1.00 36.47 88 ARG A O 1
#

Secondary structure (DSSP, 8-state):
-PPPTT---B------TTSS------SS------EEEEE-SSS--HHHHHHHHHHHHHHT--EEEEEE-SSSS-EEEEEE--------

Sequence (88 aa):
MQKDPETFAIIGAAMEFQERGIPFKAEVALPIHVIVETKAIATLTGADEAQLINELKATGLRRGLLLNFGSASLEHKRLVLGSSDNLR

Foldseek 3Di:
DDDDPQPPFCQDPLPPVPPDPDPDDDPDSDRDGETEAEEQDQDDDVVQVVVQVVVCVVVVHFWYKYWYPNHPDIDIDIGGDDDPPPDD

pLDDT: mean 71.67, std 23.21, range [32.69, 96.56]

Radius of gyration: 15.4 Å; chains: 1; bounding box: 29×42×43 Å